Protein AF-A0A935Z9R0-F1 (afdb_monomer_lite)

Foldseek 3Di:
DDDPDDDPVPPPPPPPPVFVKAKDFPFDDLFWGKIWIDTDPVVSVVRVVVVRCVSAVVDKDWDDKDKDFDDKDWDWDDPDPPDIDIDIDTDIIIMITMGHPPPPPDPDPPVPDD

Radius of gyration: 24.12 Å; chains: 1; bounding box: 81×30×74 Å

Sequence (114 aa):
MIRLRLFFLVALAATPLFACSSARIVRETQTGGTVALRGSRDSAREKAEVLMREKCPSGYAVLEQGEVAYGQRATTTQWNRSTATTQVEDQHEWQIVFQCAGTSATTERIVVTY

Secondary structure (DSSP, 8-state):
-----SSSS------------EEEEEEEETTEEEEEEESSHHHHHHHHHHHHHHH-TT-EEEEEEEEEEEEEEEEEEE-SSS-EEEEEEEEEEEEEEEEETTT-----------

pLDDT: mean 75.48, std 15.3, range [43.03, 91.94]

Structure (mmCIF, N/CA/C/O backbone):
data_AF-A0A935Z9R0-F1
#
_entry.id   AF-A0A935Z9R0-F1
#
loop_
_atom_site.group_PDB
_atom_site.id
_atom_site.type_symbol
_atom_site.label_atom_id
_atom_site.label_alt_id
_atom_site.label_comp_id
_atom_site.label_asym_id
_atom_site.label_entity_id
_atom_site.label_seq_id
_atom_site.pdbx_PDB_ins_code
_atom_site.Cartn_x
_atom_site.Cartn_y
_atom_site.Cartn_z
_atom_site.occupancy
_atom_site.B_iso_or_equiv
_atom_site.auth_seq_id
_atom_site.auth_comp_id
_atom_site.auth_asym_id
_atom_site.auth_atom_id
_atom_site.pdbx_PDB_model_num
ATOM 1 N N . MET A 1 1 ? 45.368 -0.247 38.498 1.00 50.38 1 MET A N 1
ATOM 2 C CA . MET A 1 1 ? 43.979 -0.739 38.622 1.00 50.38 1 MET A CA 1
ATOM 3 C C . MET A 1 1 ? 43.017 0.435 38.495 1.00 50.38 1 MET A C 1
ATOM 5 O O . MET A 1 1 ? 43.201 1.407 39.207 1.00 50.38 1 MET A O 1
ATOM 9 N N . ILE A 1 2 ? 42.016 0.302 37.612 1.00 57.06 2 ILE A N 1
ATOM 10 C CA . ILE A 1 2 ? 40.775 1.105 37.533 1.00 57.06 2 ILE A CA 1
ATOM 11 C C . ILE A 1 2 ? 40.967 2.576 37.125 1.00 57.06 2 ILE A C 1
ATOM 13 O O . ILE A 1 2 ? 41.134 3.401 38.006 1.00 57.06 2 ILE A O 1
ATOM 17 N N . ARG A 1 3 ? 40.863 2.888 35.815 1.00 51.34 3 ARG A N 1
ATOM 18 C CA . ARG A 1 3 ? 40.207 4.093 35.218 1.00 51.34 3 ARG A CA 1
ATOM 19 C C . ARG A 1 3 ? 39.933 3.936 33.703 1.00 51.34 3 ARG A C 1
ATOM 21 O O . ARG A 1 3 ? 39.986 4.899 32.956 1.00 51.34 3 ARG A O 1
ATOM 28 N N . LEU A 1 4 ? 39.617 2.723 33.241 1.00 47.56 4 LEU A N 1
ATOM 29 C CA . LEU A 1 4 ? 39.078 2.484 31.890 1.00 47.56 4 LEU A CA 1
ATOM 30 C C . LEU A 1 4 ? 37.684 1.866 32.025 1.00 47.56 4 LEU A C 1
ATOM 32 O O . LEU A 1 4 ? 37.391 0.772 31.555 1.00 47.56 4 LEU A O 1
ATOM 36 N N . ARG A 1 5 ? 36.859 2.529 32.832 1.00 52.62 5 ARG A N 1
ATOM 37 C CA . ARG A 1 5 ? 35.453 2.206 32.998 1.00 52.62 5 ARG A CA 1
ATOM 38 C C . ARG A 1 5 ? 34.676 3.179 32.141 1.00 52.62 5 ARG A C 1
ATOM 40 O O . ARG A 1 5 ? 34.839 4.377 32.329 1.00 52.62 5 ARG A O 1
ATOM 47 N N . LEU A 1 6 ? 33.767 2.594 31.367 1.00 52.12 6 LEU A N 1
ATOM 48 C CA . LEU A 1 6 ? 32.485 3.176 30.998 1.00 52.12 6 LEU A CA 1
ATOM 49 C C . LEU A 1 6 ? 32.610 4.363 30.058 1.00 52.12 6 LEU A C 1
ATOM 51 O O . LEU A 1 6 ? 33.022 5.425 30.476 1.00 52.12 6 LEU A O 1
ATOM 55 N N . PHE A 1 7 ? 32.222 4.147 28.810 1.00 45.19 7 PHE A N 1
ATOM 56 C CA . PHE A 1 7 ? 31.549 5.075 27.899 1.00 45.19 7 PHE A CA 1
ATOM 57 C C . PHE A 1 7 ? 32.006 4.717 26.478 1.00 45.19 7 PHE A C 1
ATOM 59 O O . PHE A 1 7 ? 33.191 4.575 26.215 1.00 45.19 7 PHE A O 1
ATOM 66 N N . PHE A 1 8 ? 31.058 4.561 25.557 1.00 43.03 8 PHE A N 1
ATOM 67 C CA . PHE A 1 8 ? 31.306 4.544 24.108 1.00 43.03 8 PHE A CA 1
ATOM 68 C C . PHE A 1 8 ? 31.818 3.272 23.406 1.00 43.03 8 PHE A C 1
ATOM 70 O O . PHE A 1 8 ? 32.216 3.350 22.253 1.00 43.03 8 PHE A O 1
ATOM 77 N N . LEU A 1 9 ? 31.665 2.073 23.977 1.00 43.19 9 LEU A N 1
ATOM 78 C CA . LEU A 1 9 ? 31.449 0.862 23.144 1.00 43.19 9 LEU A CA 1
ATOM 79 C C . LEU A 1 9 ? 29.95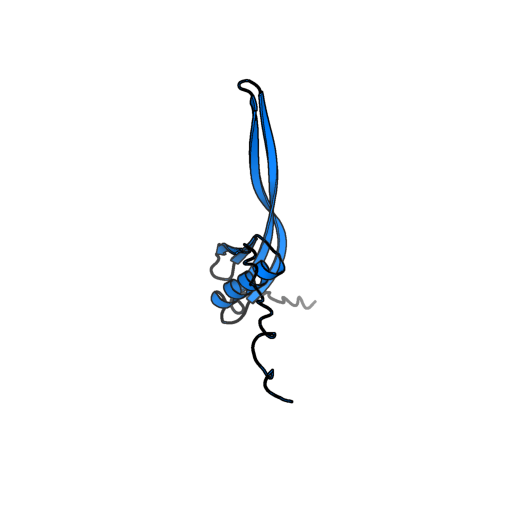4 0.514 22.994 1.00 43.19 9 LEU A C 1
ATOM 81 O O . LEU A 1 9 ? 29.595 -0.519 22.444 1.00 43.19 9 LEU A O 1
ATOM 85 N N . VAL A 1 10 ? 29.079 1.425 23.436 1.00 53.59 10 VAL A N 1
ATOM 86 C CA . VAL A 1 10 ? 27.626 1.439 23.186 1.00 53.59 10 VAL A CA 1
ATOM 87 C C . VAL A 1 10 ? 27.310 2.549 22.178 1.00 53.59 10 VAL A C 1
ATOM 89 O O . VAL A 1 10 ? 26.463 3.405 22.389 1.00 53.59 10 VAL A O 1
ATOM 92 N N . ALA A 1 11 ? 28.062 2.587 21.085 1.00 51.25 11 ALA A N 1
ATOM 93 C CA . ALA A 1 11 ? 27.688 3.335 19.893 1.00 51.25 11 ALA A CA 1
ATOM 94 C C . ALA A 1 11 ? 27.618 2.340 18.737 1.00 51.25 11 ALA A C 1
ATOM 96 O O . ALA A 1 11 ? 28.264 2.492 17.705 1.00 51.25 11 ALA A O 1
ATOM 97 N N . LEU A 1 12 ? 26.824 1.283 18.942 1.00 53.72 12 LEU A N 1
ATOM 98 C CA . LEU A 1 12 ? 26.204 0.558 17.846 1.00 53.72 12 LEU A CA 1
ATOM 99 C C . LEU A 1 12 ? 25.255 1.566 17.190 1.00 53.72 12 LEU A C 1
ATOM 101 O O . LEU A 1 12 ? 24.079 1.658 17.535 1.00 53.72 12 LEU A O 1
ATOM 105 N N . ALA A 1 13 ? 25.830 2.427 16.352 1.00 56.78 13 ALA A N 1
ATOM 106 C CA . ALA A 1 13 ? 25.130 3.391 15.537 1.00 56.78 13 ALA A CA 1
ATOM 107 C C . ALA A 1 13 ? 24.243 2.596 14.579 1.00 56.78 13 ALA A C 1
ATOM 109 O O . ALA A 1 13 ? 24.641 2.246 13.469 1.00 56.78 13 ALA A O 1
ATOM 110 N N . ALA A 1 14 ? 23.046 2.262 15.059 1.00 59.81 14 ALA A N 1
ATOM 111 C CA . ALA A 1 14 ? 21.923 1.859 14.246 1.00 59.81 14 ALA A CA 1
ATOM 112 C C . ALA A 1 14 ? 21.601 3.059 13.357 1.00 59.81 14 ALA A C 1
ATOM 114 O O . ALA A 1 14 ? 20.843 3.950 13.726 1.00 59.81 14 ALA A O 1
ATOM 115 N N . THR A 1 15 ? 22.278 3.133 12.217 1.00 59.06 15 THR A N 1
ATOM 116 C CA . THR A 1 15 ? 21.898 4.014 11.125 1.00 59.06 15 THR A CA 1
ATOM 117 C C . THR A 1 15 ? 20.543 3.502 10.652 1.00 59.06 15 THR A C 1
ATOM 119 O O . THR A 1 15 ? 20.470 2.370 10.166 1.00 59.06 15 THR A O 1
ATOM 122 N N . PRO A 1 16 ? 19.440 4.255 10.831 1.00 55.38 16 PRO A N 1
ATOM 123 C CA . PRO A 1 16 ? 18.206 3.876 10.182 1.00 55.38 16 PRO A CA 1
ATOM 124 C C . PRO A 1 16 ? 18.487 4.008 8.690 1.00 55.38 16 PRO A C 1
ATOM 126 O O . PRO A 1 16 ? 18.624 5.109 8.155 1.00 55.38 16 PRO A O 1
ATOM 129 N N . LEU A 1 17 ? 18.653 2.869 8.023 1.00 54.28 17 LEU A N 1
ATOM 130 C CA . LEU A 1 17 ? 18.546 2.804 6.581 1.00 54.28 17 LEU A CA 1
ATOM 131 C C . LEU A 1 17 ? 17.150 3.341 6.281 1.00 54.28 17 LEU A C 1
ATOM 133 O O . LEU A 1 17 ? 16.155 2.657 6.518 1.00 54.28 17 LEU A O 1
ATOM 137 N N . PHE A 1 18 ? 17.073 4.592 5.827 1.00 52.34 18 PHE A N 1
ATOM 138 C CA . PHE A 1 18 ? 15.874 5.156 5.231 1.00 52.34 18 PHE A CA 1
ATOM 139 C C . PHE A 1 18 ? 15.604 4.361 3.952 1.00 52.34 18 PHE A C 1
ATOM 141 O O . PHE A 1 18 ? 15.919 4.790 2.844 1.00 52.34 18 PHE A O 1
ATOM 148 N N . ALA A 1 19 ? 15.062 3.153 4.108 1.00 53.03 19 ALA A N 1
ATOM 149 C CA . ALA A 1 19 ? 14.466 2.409 3.025 1.00 53.03 19 ALA A CA 1
ATOM 150 C C . ALA A 1 19 ? 13.400 3.336 2.445 1.00 53.03 19 ALA A C 1
ATOM 152 O O . ALA A 1 19 ? 12.484 3.752 3.160 1.00 53.03 19 ALA A O 1
ATOM 153 N N . CYS A 1 20 ? 13.576 3.714 1.177 1.00 64.06 20 CYS A N 1
ATOM 154 C CA . CYS A 1 20 ? 12.734 4.650 0.435 1.00 64.06 20 CYS A CA 1
ATOM 155 C C . CYS A 1 20 ? 11.359 4.016 0.139 1.00 64.06 20 CYS A C 1
ATOM 157 O O . CYS A 1 20 ? 10.948 3.829 -1.002 1.00 64.06 20 CYS A O 1
ATOM 159 N N . SER A 1 21 ? 10.680 3.594 1.199 1.00 67.19 21 SER A N 1
ATOM 160 C CA . SER A 1 21 ? 9.349 3.024 1.200 1.00 67.19 21 SER A CA 1
ATOM 161 C C . SER A 1 21 ? 8.341 4.147 1.375 1.00 67.19 21 SER A C 1
ATOM 163 O O . SER A 1 21 ? 8.517 5.052 2.197 1.00 67.19 21 SER A O 1
ATOM 165 N N . SER A 1 22 ? 7.278 4.122 0.590 1.00 76.38 22 SER A N 1
ATOM 166 C CA . SER A 1 22 ? 6.180 5.072 0.679 1.00 76.38 22 SER A CA 1
ATOM 167 C C . SER A 1 22 ? 4.858 4.345 0.488 1.00 76.38 22 SER A C 1
ATOM 169 O O . SER A 1 22 ? 4.763 3.376 -0.259 1.00 76.38 22 SER A O 1
ATOM 171 N N . ALA A 1 23 ? 3.836 4.810 1.192 1.00 83.31 23 ALA A N 1
ATOM 172 C CA . ALA A 1 23 ? 2.456 4.432 0.945 1.00 83.31 23 ALA A CA 1
ATOM 173 C C . ALA A 1 23 ? 1.722 5.682 0.468 1.00 83.31 23 ALA A C 1
ATOM 175 O O . ALA A 1 23 ? 1.991 6.779 0.961 1.00 83.31 23 ALA A O 1
ATOM 176 N N . ARG A 1 24 ? 0.835 5.531 -0.513 1.00 83.31 24 ARG A N 1
ATOM 177 C CA . ARG A 1 24 ? 0.022 6.633 -1.034 1.00 83.31 24 ARG A CA 1
ATOM 178 C C . ARG A 1 24 ? -1.397 6.164 -1.298 1.00 83.31 24 ARG A C 1
ATOM 180 O O . ARG A 1 24 ? -1.596 5.049 -1.773 1.00 83.31 24 ARG A O 1
ATOM 187 N N . ILE A 1 25 ? -2.376 7.019 -1.036 1.00 81.75 25 ILE A N 1
ATOM 188 C CA . ILE A 1 25 ? -3.763 6.749 -1.412 1.00 81.75 25 ILE A CA 1
ATOM 189 C C . ILE A 1 25 ? -3.871 6.941 -2.929 1.00 81.75 25 ILE A C 1
ATOM 191 O O . ILE A 1 25 ? -3.633 8.033 -3.436 1.00 81.75 25 ILE A O 1
ATOM 195 N N . VAL A 1 26 ? -4.175 5.866 -3.656 1.00 85.31 26 VAL A N 1
ATOM 196 C CA . VAL A 1 26 ? -4.406 5.905 -5.114 1.00 85.31 26 VAL A CA 1
ATOM 197 C C . VAL A 1 26 ? -5.872 6.127 -5.446 1.00 85.31 26 VAL A C 1
ATOM 199 O O . VAL A 1 26 ? -6.193 6.653 -6.508 1.00 85.31 26 VAL A O 1
ATOM 202 N N . ARG A 1 27 ? -6.767 5.770 -4.519 1.00 83.69 27 ARG A N 1
ATOM 203 C CA . ARG A 1 27 ? -8.192 6.051 -4.637 1.00 83.69 27 ARG A CA 1
ATOM 204 C C . ARG A 1 27 ? -8.777 6.402 -3.285 1.00 83.69 27 ARG A C 1
ATOM 206 O O . ARG A 1 27 ? -8.716 5.621 -2.342 1.00 83.69 27 ARG A O 1
ATOM 213 N N . GLU A 1 28 ? -9.378 7.573 -3.206 1.00 82.94 28 GLU A N 1
ATOM 214 C CA . GLU A 1 28 ? -10.075 8.059 -2.025 1.00 82.94 28 GLU A CA 1
ATOM 215 C C . GLU A 1 28 ? -11.581 7.933 -2.259 1.00 82.94 28 GLU A C 1
ATOM 217 O O . GLU A 1 28 ? -12.102 8.397 -3.269 1.00 82.94 28 GLU A O 1
ATOM 222 N N . THR A 1 29 ? -12.287 7.279 -1.337 1.00 83.12 29 THR A N 1
ATOM 223 C CA . THR A 1 29 ? -13.755 7.262 -1.315 1.00 83.12 29 THR A CA 1
ATOM 224 C C . THR A 1 29 ? -14.250 7.781 0.032 1.00 83.12 29 THR A C 1
ATOM 226 O O . THR A 1 29 ? -13.479 7.870 0.990 1.00 83.12 29 THR A O 1
ATOM 229 N N . GLN A 1 30 ? -15.531 8.137 0.119 1.00 77.44 30 GLN A N 1
ATOM 230 C CA . GLN A 1 30 ? -16.108 8.676 1.353 1.00 77.44 30 GLN A CA 1
ATOM 231 C C . GLN A 1 30 ? -16.188 7.637 2.481 1.00 77.44 30 GLN A C 1
ATOM 233 O O . GLN A 1 30 ? -16.174 7.992 3.654 1.00 77.44 30 GLN A O 1
ATOM 238 N N . THR A 1 31 ? -16.224 6.354 2.128 1.00 83.00 31 THR A N 1
ATOM 239 C CA . THR A 1 31 ? -16.358 5.234 3.066 1.00 83.00 31 THR A CA 1
ATOM 240 C C . THR A 1 31 ? -15.092 4.378 3.144 1.00 83.00 31 THR A C 1
ATOM 242 O O . THR A 1 31 ? -15.139 3.284 3.692 1.00 83.00 31 THR A O 1
ATOM 245 N N . GLY A 1 32 ? -13.965 4.809 2.567 1.00 86.12 32 GLY A N 1
ATOM 246 C CA . GLY A 1 32 ? -12.743 4.000 2.503 1.00 86.12 32 GLY A CA 1
ATOM 247 C C . GLY A 1 32 ? 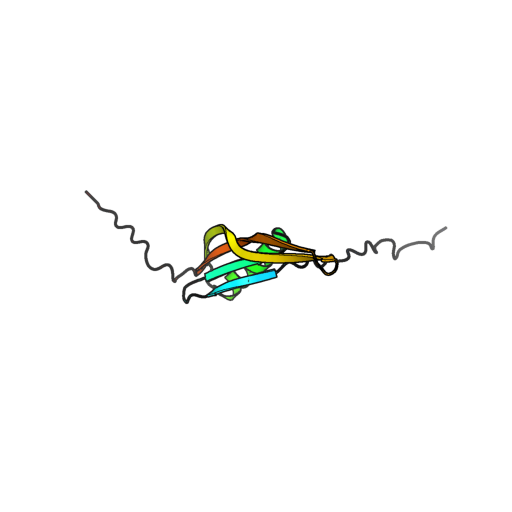-11.756 4.452 1.429 1.00 86.12 32 GLY A C 1
ATOM 248 O O . GLY A 1 32 ? -11.651 5.638 1.099 1.00 86.12 32 GLY A O 1
ATOM 249 N N . GLY A 1 33 ? -11.044 3.509 0.823 1.00 89.00 33 GLY A N 1
ATOM 250 C CA . GLY A 1 33 ? -10.142 3.808 -0.282 1.00 89.00 33 GLY A CA 1
ATOM 251 C C . GLY A 1 33 ? -9.220 2.662 -0.667 1.00 89.00 33 GLY A C 1
ATOM 252 O O . GLY A 1 33 ? -9.346 1.537 -0.195 1.00 89.00 33 GLY A O 1
ATOM 253 N N . THR A 1 34 ? -8.267 2.984 -1.532 1.00 90.38 34 THR A N 1
ATOM 254 C CA . THR A 1 34 ? -7.202 2.087 -1.965 1.00 90.38 34 THR A CA 1
ATOM 255 C C . THR A 1 34 ? -5.864 2.761 -1.707 1.00 90.38 34 THR A C 1
ATOM 257 O O . THR A 1 34 ? -5.627 3.884 -2.164 1.00 90.38 34 THR A O 1
ATOM 260 N N . VAL A 1 35 ? -4.984 2.082 -0.977 1.00 89.94 35 VAL A N 1
ATOM 261 C CA . VAL A 1 35 ? -3.617 2.527 -0.690 1.00 89.94 35 VAL A CA 1
ATOM 262 C C . VAL A 1 35 ? -2.652 1.666 -1.488 1.00 89.94 35 VAL A C 1
ATOM 264 O O . VAL A 1 35 ? -2.685 0.446 -1.379 1.00 89.94 35 VAL A O 1
ATOM 267 N N . ALA A 1 36 ? -1.785 2.298 -2.273 1.00 90.12 36 ALA A N 1
ATOM 268 C CA . ALA A 1 36 ? -0.682 1.634 -2.947 1.00 90.12 36 ALA A CA 1
ATOM 269 C C . ALA A 1 36 ? 0.601 1.750 -2.124 1.00 90.12 36 ALA A C 1
ATOM 271 O O . ALA A 1 36 ? 0.925 2.812 -1.582 1.00 90.12 36 ALA A O 1
ATOM 272 N N . LEU A 1 37 ? 1.342 0.653 -2.071 1.00 89.62 37 LEU A N 1
ATOM 273 C CA . LEU A 1 37 ? 2.597 0.500 -1.359 1.00 89.62 37 LEU A CA 1
ATOM 274 C C . LEU A 1 37 ? 3.736 0.496 -2.379 1.00 89.62 37 LEU A C 1
ATOM 276 O O . LEU A 1 37 ? 3.683 -0.196 -3.395 1.00 89.62 37 LEU A O 1
ATOM 280 N N . ARG A 1 38 ? 4.789 1.262 -2.098 1.00 82.38 38 ARG A N 1
ATOM 281 C CA . ARG A 1 38 ? 5.983 1.366 -2.936 1.00 82.38 38 ARG A CA 1
ATOM 282 C C . ARG A 1 38 ? 7.235 1.218 -2.075 1.00 82.38 38 ARG A C 1
ATOM 284 O O . ARG A 1 38 ? 7.315 1.796 -0.995 1.00 82.38 38 ARG A O 1
ATOM 291 N N . GLY A 1 39 ? 8.228 0.476 -2.559 1.00 77.75 39 GLY A N 1
ATOM 292 C CA . GLY A 1 39 ? 9.468 0.194 -1.824 1.00 77.75 39 GLY A CA 1
ATOM 293 C C . GLY A 1 39 ? 9.377 -1.067 -0.957 1.00 77.75 39 GLY A C 1
ATOM 294 O O . GLY A 1 39 ? 8.671 -2.006 -1.313 1.00 77.75 39 GLY A O 1
ATOM 295 N N . SER A 1 40 ? 10.119 -1.120 0.157 1.00 77.06 40 SER A N 1
ATOM 296 C CA . SER A 1 40 ? 10.146 -2.303 1.033 1.00 77.06 40 SER A CA 1
ATOM 297 C C . SER A 1 40 ? 8.764 -2.599 1.621 1.00 77.06 40 SER A C 1
ATOM 299 O O . SER A 1 40 ? 8.119 -1.719 2.194 1.00 77.06 40 SER A O 1
ATOM 301 N N . ARG A 1 41 ? 8.328 -3.859 1.499 1.00 74.50 41 ARG A N 1
ATOM 302 C CA . ARG A 1 41 ? 6.984 -4.315 1.881 1.00 74.50 41 ARG A CA 1
ATOM 303 C C . ARG A 1 41 ? 6.633 -3.974 3.327 1.00 74.50 41 ARG A C 1
ATOM 305 O O . ARG A 1 41 ? 5.562 -3.428 3.570 1.00 74.50 41 ARG A O 1
ATOM 312 N N . ASP A 1 42 ? 7.535 -4.247 4.267 1.00 78.94 42 ASP A N 1
ATOM 313 C CA . ASP A 1 42 ? 7.271 -4.042 5.696 1.00 78.94 42 ASP A CA 1
ATOM 314 C C . ASP A 1 42 ? 7.085 -2.564 6.044 1.00 78.94 42 ASP A C 1
ATOM 316 O O . ASP A 1 42 ? 6.093 -2.183 6.661 1.00 78.94 42 ASP A O 1
ATOM 320 N N . SER A 1 43 ? 7.996 -1.712 5.574 1.00 77.44 43 SER A N 1
ATOM 321 C CA . SER A 1 43 ? 7.960 -0.276 5.852 1.00 77.44 43 SER A CA 1
ATOM 322 C C . SER A 1 43 ? 6.821 0.437 5.110 1.00 77.44 43 SER A C 1
ATOM 324 O O . SER A 1 43 ? 6.219 1.372 5.636 1.00 77.44 43 SER A O 1
ATOM 326 N N . ALA A 1 44 ? 6.485 -0.003 3.892 1.00 84.56 44 ALA A N 1
ATOM 327 C CA . ALA A 1 44 ? 5.339 0.527 3.159 1.00 84.56 44 ALA A CA 1
ATOM 328 C C . ALA A 1 44 ? 4.008 0.099 3.800 1.00 84.56 44 ALA A C 1
ATOM 330 O O . ALA A 1 44 ? 3.064 0.888 3.820 1.00 84.56 44 ALA A O 1
ATOM 331 N N . ARG A 1 45 ? 3.938 -1.111 4.372 1.00 84.44 45 ARG A N 1
ATOM 332 C CA . ARG A 1 45 ? 2.753 -1.596 5.090 1.00 84.44 45 ARG A CA 1
ATOM 333 C C . ARG A 1 45 ? 2.483 -0.783 6.349 1.00 84.44 45 ARG A C 1
ATOM 335 O O . ARG A 1 45 ? 1.354 -0.348 6.537 1.00 84.44 45 ARG A O 1
ATOM 342 N N . GLU A 1 46 ? 3.505 -0.510 7.156 1.00 86.31 46 GLU A N 1
ATOM 343 C CA . GLU A 1 46 ? 3.357 0.331 8.350 1.00 86.31 46 GLU A CA 1
ATOM 344 C C . GLU A 1 46 ? 2.792 1.718 7.996 1.00 86.31 46 GLU A C 1
ATOM 346 O O . GLU A 1 46 ? 1.825 2.180 8.601 1.00 86.31 46 GLU A O 1
ATOM 351 N N . LYS A 1 47 ? 3.315 2.352 6.939 1.00 86.12 47 LYS A N 1
ATOM 352 C CA . LYS A 1 47 ? 2.797 3.642 6.453 1.00 86.12 47 LYS A CA 1
ATOM 353 C C . LYS A 1 47 ? 1.361 3.547 5.937 1.00 86.12 47 LYS A C 1
ATOM 355 O O . LYS A 1 47 ? 0.575 4.465 6.161 1.00 86.12 47 LYS A O 1
ATOM 360 N N . ALA A 1 48 ? 1.006 2.456 5.259 1.00 87.94 48 ALA A N 1
ATOM 361 C CA . ALA A 1 48 ? -0.362 2.228 4.808 1.00 87.94 48 ALA A CA 1
ATOM 362 C C . ALA A 1 48 ? -1.330 2.104 5.995 1.00 87.94 48 ALA A C 1
ATOM 364 O O . ALA A 1 48 ? -2.410 2.688 5.962 1.00 87.94 48 ALA A O 1
ATOM 365 N N . GLU A 1 49 ? -0.936 1.409 7.063 1.00 88.06 49 GLU A N 1
ATOM 366 C CA . GLU A 1 49 ? -1.743 1.279 8.281 1.00 88.06 49 GLU A CA 1
ATOM 367 C C . GLU A 1 49 ? -1.981 2.620 8.977 1.00 88.06 49 GLU A C 1
ATOM 369 O O . GLU A 1 49 ? -3.094 2.866 9.449 1.00 88.06 49 GLU A O 1
ATOM 374 N N . VAL A 1 50 ? -0.967 3.492 9.013 1.00 88.81 50 VAL A N 1
ATOM 375 C CA . VAL A 1 50 ? -1.106 4.861 9.532 1.00 88.81 50 VAL A CA 1
ATOM 376 C C . VAL A 1 50 ? -2.131 5.639 8.707 1.00 88.81 50 VAL A C 1
ATOM 378 O O . VAL A 1 50 ? -3.095 6.140 9.278 1.00 88.81 50 VAL A O 1
ATOM 381 N N . LEU A 1 51 ? -2.003 5.649 7.375 1.00 88.12 51 LEU A N 1
ATOM 382 C CA . LEU A 1 51 ? -2.940 6.349 6.483 1.00 88.12 51 LEU A CA 1
ATOM 383 C C . LEU A 1 51 ? -4.383 5.838 6.620 1.00 88.12 51 LEU A C 1
ATOM 385 O O . LEU A 1 51 ? -5.327 6.626 6.667 1.00 88.12 51 LEU A O 1
ATOM 389 N N . MET A 1 52 ? -4.570 4.517 6.704 1.00 88.44 52 MET A N 1
ATOM 390 C CA . MET A 1 52 ? -5.899 3.921 6.883 1.00 88.44 52 MET A CA 1
ATOM 391 C C . MET A 1 52 ? -6.516 4.303 8.234 1.00 88.44 52 MET A C 1
ATOM 393 O O . MET A 1 52 ? -7.715 4.568 8.307 1.00 88.44 52 MET A O 1
ATOM 397 N N . ARG A 1 53 ? -5.708 4.367 9.300 1.00 88.75 53 ARG A N 1
ATOM 398 C CA . ARG A 1 53 ? -6.165 4.740 10.647 1.00 88.75 53 ARG A CA 1
ATOM 399 C C . ARG A 1 53 ? -6.471 6.229 10.774 1.00 88.75 53 ARG A C 1
ATOM 401 O O . ARG A 1 53 ? -7.463 6.577 11.403 1.00 88.75 53 ARG A O 1
ATOM 408 N N . GLU A 1 54 ? -5.650 7.087 10.176 1.00 87.94 54 GLU A N 1
ATOM 409 C CA . GLU A 1 54 ? -5.900 8.532 10.115 1.00 87.94 54 GLU A CA 1
ATOM 410 C C . GLU A 1 54 ? -7.216 8.828 9.400 1.00 87.94 54 GLU A C 1
ATOM 412 O O . GLU A 1 54 ? -8.007 9.651 9.858 1.00 87.94 54 GLU A O 1
ATOM 417 N N . LYS A 1 55 ? -7.484 8.107 8.307 1.00 85.56 55 LYS A N 1
ATOM 418 C CA . LYS A 1 55 ? -8.720 8.266 7.550 1.00 85.56 55 LYS A CA 1
ATOM 419 C C . LYS A 1 55 ? -9.942 7.673 8.251 1.00 85.56 55 LYS A C 1
ATOM 421 O O . LYS A 1 55 ? -11.016 8.269 8.220 1.00 85.56 55 LYS A O 1
ATOM 426 N N . CYS A 1 56 ? -9.794 6.502 8.859 1.00 88.19 56 CYS A N 1
ATOM 427 C CA . CYS A 1 56 ? -10.873 5.795 9.535 1.00 88.19 56 CYS A CA 1
ATOM 428 C C . CYS A 1 56 ? -10.571 5.673 11.044 1.00 88.19 56 CYS A C 1
ATOM 430 O O . CYS A 1 56 ? -10.170 4.597 11.505 1.00 88.19 56 CYS A O 1
ATOM 432 N N . PRO A 1 57 ? -10.782 6.737 11.844 1.00 85.00 57 PRO A N 1
ATOM 433 C CA . PRO A 1 57 ? -10.459 6.733 13.275 1.00 85.00 57 PRO A CA 1
ATOM 434 C C . PRO A 1 57 ? -11.310 5.739 14.079 1.00 85.00 57 PRO A C 1
ATOM 436 O O . PRO A 1 57 ? -10.871 5.231 15.107 1.00 85.00 57 PRO A O 1
ATOM 439 N N . SER A 1 58 ? -12.511 5.416 13.594 1.00 87.06 58 SER A N 1
ATOM 440 C CA . SER A 1 58 ? -13.405 4.407 14.178 1.00 87.06 58 SER A CA 1
ATOM 441 C C . SER A 1 58 ? -13.004 2.961 13.849 1.00 87.06 58 SER A C 1
ATOM 443 O O . SER A 1 58 ? -13.676 2.029 14.286 1.00 87.06 58 SER A O 1
ATOM 445 N N . GLY A 1 59 ? -11.926 2.763 13.084 1.00 85.62 59 GLY A N 1
ATOM 446 C CA . GLY A 1 59 ? -11.465 1.467 12.590 1.00 85.62 59 GLY A CA 1
ATOM 447 C C . GLY A 1 59 ? -11.737 1.274 11.099 1.00 85.62 59 GLY A C 1
ATOM 448 O O . GLY A 1 59 ? -12.501 2.016 10.485 1.00 85.62 59 GLY A O 1
ATOM 449 N N . TYR A 1 60 ? -11.104 0.267 10.501 1.00 88.75 60 TYR A N 1
ATOM 450 C CA . TYR A 1 60 ? -11.259 -0.086 9.089 1.00 88.75 60 TYR A CA 1
ATOM 451 C C . TYR A 1 60 ? -11.218 -1.606 8.895 1.0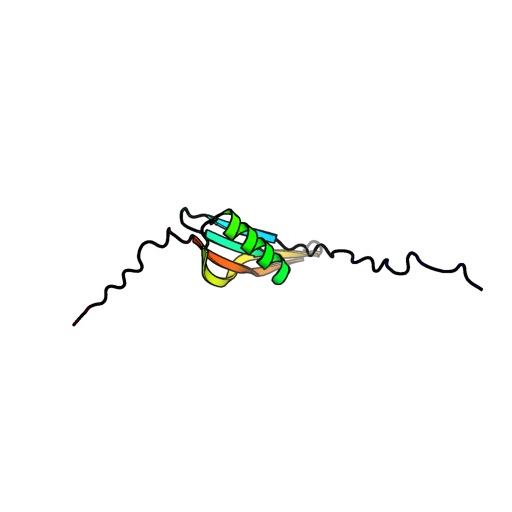0 88.75 60 TYR A C 1
ATOM 453 O O . TYR A 1 60 ? -10.645 -2.330 9.708 1.00 88.75 60 TYR A O 1
ATOM 461 N N . ALA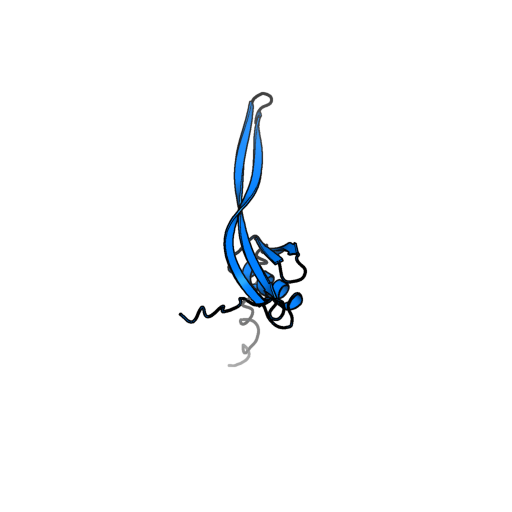 A 1 61 ? -11.809 -2.077 7.801 1.00 90.31 61 ALA A N 1
ATOM 462 C CA . ALA A 1 61 ? -11.715 -3.446 7.320 1.00 90.31 61 ALA A CA 1
ATOM 463 C C . ALA A 1 61 ? -10.961 -3.460 5.990 1.00 90.31 61 ALA A C 1
ATOM 465 O O . ALA A 1 61 ? -11.257 -2.673 5.089 1.00 90.31 61 ALA A O 1
ATOM 466 N N . VAL A 1 62 ? -9.983 -4.353 5.869 1.00 89.94 62 VAL A N 1
ATO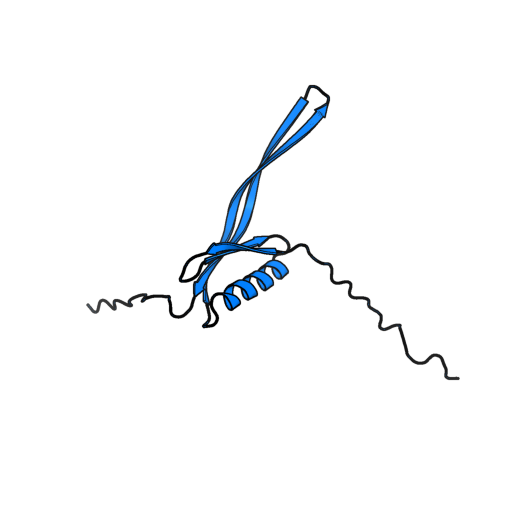M 467 C CA . VAL A 1 62 ? -9.291 -4.588 4.602 1.00 89.94 62 VAL A CA 1
ATOM 468 C C . VAL A 1 62 ? -10.123 -5.564 3.781 1.00 89.94 62 VAL A C 1
ATOM 470 O O . VAL A 1 62 ? -10.394 -6.672 4.236 1.00 89.94 62 VAL A O 1
ATOM 473 N N . LEU A 1 63 ? -10.538 -5.132 2.593 1.00 89.44 63 LEU A N 1
ATOM 474 C CA . LEU A 1 63 ? -11.346 -5.923 1.670 1.00 89.44 63 LEU A CA 1
ATOM 475 C C . LEU A 1 63 ? -10.456 -6.789 0.779 1.00 89.44 63 LEU A C 1
ATOM 477 O O . LEU A 1 63 ? -10.682 -7.988 0.658 1.00 89.44 63 LEU A O 1
ATOM 481 N N . GLU A 1 64 ? -9.419 -6.189 0.192 1.00 88.25 64 GLU A N 1
ATOM 482 C CA . GLU A 1 64 ? -8.532 -6.858 -0.762 1.00 88.25 64 GLU A CA 1
ATOM 483 C C . GLU A 1 64 ? -7.088 -6.377 -0.602 1.00 88.25 64 GLU A C 1
ATOM 485 O O . GLU A 1 64 ? -6.838 -5.213 -0.278 1.00 88.25 64 GLU A O 1
ATOM 490 N N . GLN A 1 65 ? -6.129 -7.278 -0.832 1.00 89.94 65 GLN A N 1
ATOM 491 C CA . GLN A 1 65 ? -4.696 -6.975 -0.873 1.00 89.94 65 GLN A CA 1
ATOM 492 C C . GLN A 1 65 ? -4.026 -7.789 -1.977 1.00 89.94 65 GLN A C 1
ATOM 494 O O . GLN A 1 65 ? -4.229 -9.001 -2.040 1.00 89.94 65 GLN A O 1
ATOM 499 N N . GLY A 1 66 ? -3.190 -7.160 -2.798 1.00 88.62 66 GLY A N 1
ATOM 500 C CA . GLY A 1 66 ? -2.457 -7.879 -3.839 1.00 88.62 66 GLY A CA 1
ATOM 501 C C . GLY A 1 66 ? -1.598 -6.985 -4.720 1.00 88.62 66 GLY A C 1
ATOM 502 O O . GLY A 1 66 ? -1.679 -5.760 -4.644 1.00 88.62 66 GLY A O 1
ATOM 503 N N . GLU A 1 67 ? -0.773 -7.610 -5.561 1.00 87.81 67 GLU A N 1
ATOM 504 C CA . GLU A 1 67 ? -0.068 -6.915 -6.639 1.00 87.81 67 GLU A CA 1
ATOM 505 C C . GLU A 1 67 ? -1.018 -6.641 -7.798 1.00 87.81 67 GLU A C 1
ATOM 507 O O . GLU A 1 67 ? -1.716 -7.533 -8.278 1.00 87.81 67 GLU A O 1
ATOM 512 N N . VAL A 1 68 ? -1.021 -5.396 -8.256 1.00 88.25 68 VAL A N 1
ATOM 513 C CA . VAL A 1 68 ? -1.845 -4.934 -9.368 1.00 88.25 68 VAL A CA 1
ATOM 514 C C . VAL A 1 68 ? -0.952 -4.200 -10.357 1.00 88.25 68 VAL A C 1
ATOM 516 O O . VAL A 1 68 ? -0.089 -3.408 -9.967 1.00 88.25 68 VAL A O 1
ATOM 519 N N . ALA A 1 69 ? -1.151 -4.463 -11.648 1.00 84.88 69 ALA A N 1
ATOM 520 C CA . ALA A 1 69 ? -0.492 -3.703 -12.701 1.00 84.88 69 ALA A CA 1
ATOM 521 C C . ALA A 1 69 ? -1.015 -2.257 -12.678 1.00 84.88 69 ALA A C 1
ATOM 523 O O . ALA A 1 69 ? -2.223 -2.031 -12.753 1.00 84.88 69 ALA A O 1
ATOM 524 N N . TYR A 1 70 ? -0.118 -1.275 -12.553 1.00 82.50 70 TYR A N 1
ATOM 525 C CA . TYR A 1 70 ? -0.484 0.145 -12.411 1.00 82.50 70 TYR A CA 1
ATOM 526 C C . TYR A 1 70 ? 0.087 1.045 -13.514 1.00 82.50 70 TYR A C 1
ATOM 528 O O . TYR A 1 70 ? -0.060 2.267 -13.463 1.00 82.50 70 TYR A O 1
ATOM 536 N N . GLY A 1 71 ? 0.733 0.463 -14.524 1.00 82.00 71 GLY A N 1
ATOM 537 C CA . GLY A 1 71 ? 1.203 1.186 -15.699 1.00 82.00 71 GLY A CA 1
ATOM 538 C C . GLY A 1 71 ? 2.307 0.450 -16.442 1.00 82.00 71 GLY A C 1
ATOM 539 O O . GLY A 1 71 ? 2.652 -0.680 -16.110 1.00 82.00 71 GLY A O 1
ATOM 540 N N . GLN A 1 72 ? 2.884 1.122 -17.435 1.00 84.25 72 GLN A N 1
ATOM 541 C CA . GLN A 1 72 ? 3.993 0.605 -18.232 1.00 84.25 72 GLN A CA 1
ATOM 542 C C . GLN A 1 72 ? 5.153 1.593 -18.193 1.00 84.25 72 GLN A C 1
ATOM 544 O O . GLN A 1 72 ? 4.955 2.807 -18.287 1.00 84.25 72 GLN A O 1
ATOM 549 N N . ARG A 1 73 ? 6.376 1.084 -18.057 1.00 82.69 73 ARG A N 1
ATOM 550 C CA . ARG A 1 73 ? 7.596 1.884 -18.140 1.00 82.69 73 ARG A CA 1
ATOM 551 C C . ARG A 1 73 ? 8.299 1.578 -19.452 1.00 82.69 73 ARG A C 1
ATOM 553 O O . ARG A 1 73 ? 8.778 0.468 -19.651 1.00 82.69 73 ARG A O 1
ATOM 560 N N . ALA A 1 74 ? 8.390 2.580 -20.321 1.00 84.06 74 ALA A N 1
ATOM 561 C CA . ALA A 1 74 ? 9.235 2.519 -21.503 1.00 84.06 74 ALA A CA 1
ATOM 562 C C . ALA A 1 74 ? 10.638 3.035 -21.151 1.00 84.06 74 ALA A C 1
ATOM 564 O O . ALA A 1 74 ? 10.802 4.197 -20.776 1.00 84.06 74 ALA A O 1
ATOM 565 N N . THR A 1 75 ? 11.647 2.179 -21.268 1.00 84.00 75 THR A N 1
ATOM 566 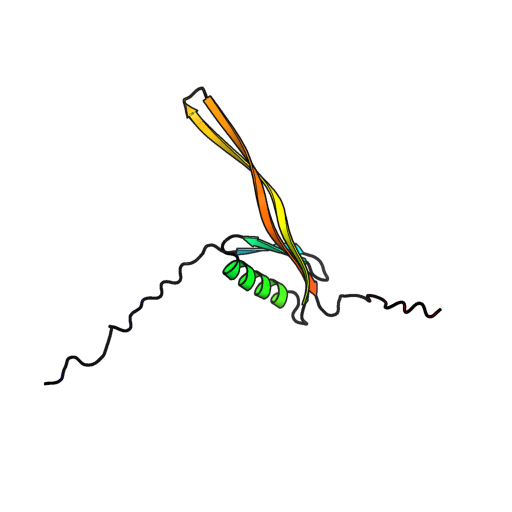C CA . THR A 1 75 ? 13.056 2.555 -21.138 1.00 84.00 75 THR A CA 1
ATOM 567 C C . THR A 1 75 ? 13.693 2.510 -22.517 1.00 84.00 75 THR A C 1
ATOM 569 O O . THR A 1 75 ? 13.805 1.445 -23.123 1.00 84.00 75 THR A O 1
ATOM 572 N N . THR A 1 76 ? 14.095 3.674 -23.025 1.00 83.88 76 THR A N 1
ATOM 573 C CA . THR A 1 76 ? 14.831 3.777 -24.286 1.00 83.88 76 THR A CA 1
ATOM 574 C C . THR A 1 76 ? 16.318 3.868 -23.986 1.00 83.88 76 THR A C 1
ATOM 576 O O . THR A 1 76 ? 16.786 4.868 -23.444 1.00 83.88 76 THR A O 1
ATOM 579 N N . THR A 1 77 ? 17.062 2.832 -24.360 1.00 83.38 77 THR A N 1
ATOM 580 C CA . THR A 1 77 ? 18.521 2.815 -24.258 1.00 83.38 77 THR A CA 1
ATOM 581 C C . THR A 1 77 ? 19.107 3.097 -25.632 1.00 83.38 77 THR A C 1
ATOM 583 O O . THR A 1 77 ? 18.899 2.336 -26.581 1.00 83.38 77 THR A O 1
ATOM 586 N N . GLN A 1 78 ? 19.834 4.206 -25.746 1.00 83.38 78 GLN A N 1
ATOM 587 C CA . GLN A 1 78 ? 20.532 4.592 -26.965 1.00 83.38 78 GLN A CA 1
ATOM 588 C C . GLN A 1 78 ? 22.015 4.239 -26.834 1.00 83.38 78 GLN A C 1
ATOM 590 O O . GLN A 1 78 ? 22.723 4.819 -26.014 1.00 83.38 78 GLN A O 1
ATOM 595 N N . TRP A 1 79 ? 22.484 3.289 -27.645 1.00 76.50 79 TRP A N 1
ATOM 596 C CA . TRP A 1 79 ? 23.872 2.810 -27.596 1.00 76.50 79 TRP A CA 1
ATOM 597 C C . TRP A 1 79 ? 24.798 3.559 -28.571 1.00 76.50 79 TRP A C 1
ATOM 599 O O . TRP A 1 79 ? 26.000 3.639 -28.338 1.00 76.50 79 TRP A O 1
ATOM 609 N N . ASN A 1 80 ? 24.260 4.138 -29.652 1.00 83.94 80 ASN A N 1
ATOM 610 C CA . ASN A 1 80 ? 24.990 4.977 -30.613 1.00 83.94 80 ASN A CA 1
ATOM 611 C C . ASN A 1 80 ? 24.035 5.991 -31.296 1.00 83.94 80 ASN A C 1
ATOM 613 O O . ASN A 1 80 ? 22.856 6.081 -30.958 1.00 83.94 80 ASN A O 1
ATOM 617 N N . ARG A 1 81 ? 24.514 6.779 -32.270 1.00 74.38 81 ARG A N 1
ATOM 618 C CA . ARG A 1 81 ? 23.696 7.798 -32.970 1.00 74.38 81 ARG A CA 1
ATOM 619 C C . ARG A 1 81 ? 22.559 7.208 -33.835 1.00 74.38 81 ARG A C 1
ATOM 621 O O . ARG A 1 81 ? 21.677 7.962 -34.226 1.00 74.38 81 ARG A O 1
ATOM 628 N N . SER A 1 82 ? 22.553 5.898 -34.097 1.00 72.06 82 SER A N 1
ATOM 629 C CA . SER A 1 82 ? 21.672 5.263 -35.095 1.00 72.06 82 SER A CA 1
ATOM 630 C C . SER A 1 82 ? 20.829 4.095 -34.564 1.00 72.06 82 SER A C 1
ATOM 632 O O . SER A 1 82 ? 19.968 3.593 -35.278 1.00 72.06 82 SER A O 1
ATOM 634 N N . THR A 1 83 ? 21.060 3.642 -33.332 1.00 71.81 83 THR A N 1
ATOM 635 C CA . THR A 1 83 ? 20.404 2.479 -32.730 1.00 71.81 83 THR A CA 1
ATOM 636 C C . THR A 1 83 ? 19.894 2.850 -31.343 1.00 71.81 83 THR A C 1
ATOM 638 O O . THR A 1 83 ? 20.669 3.109 -30.416 1.00 71.81 83 THR A O 1
ATOM 641 N N . ALA A 1 84 ? 18.571 2.850 -31.214 1.00 78.50 84 ALA A N 1
ATOM 642 C CA . ALA A 1 84 ? 17.856 2.990 -29.958 1.00 78.50 84 ALA A CA 1
ATOM 643 C C . ALA A 1 84 ? 16.982 1.748 -29.757 1.00 78.50 84 ALA A C 1
ATOM 645 O O . ALA A 1 84 ? 16.254 1.351 -30.666 1.00 78.50 84 ALA A O 1
ATOM 646 N N . THR A 1 85 ? 17.064 1.144 -28.575 1.00 83.50 85 THR A N 1
ATOM 647 C CA . THR A 1 85 ? 16.202 0.026 -28.181 1.00 83.50 85 THR A CA 1
ATOM 648 C C . THR A 1 85 ? 15.233 0.523 -27.124 1.00 83.50 85 THR A C 1
ATOM 650 O O . THR A 1 85 ? 15.665 1.017 -26.083 1.00 83.50 85 THR A O 1
ATOM 653 N N . THR A 1 86 ? 13.935 0.371 -27.372 1.00 84.75 86 THR A N 1
ATOM 654 C CA . THR A 1 86 ? 12.891 0.663 -26.386 1.00 84.75 86 THR A CA 1
ATOM 655 C C . THR A 1 86 ? 12.400 -0.643 -25.778 1.00 84.75 86 THR A C 1
ATOM 657 O O . THR A 1 86 ? 11.899 -1.512 -26.486 1.00 84.75 86 THR A O 1
ATOM 660 N N . GLN A 1 87 ? 12.552 -0.779 -24.464 1.00 84.75 87 GLN A N 1
ATOM 661 C CA . GLN A 1 87 ? 11.965 -1.863 -23.681 1.00 84.75 87 GLN A CA 1
ATOM 662 C C . GLN A 1 87 ? 10.743 -1.326 -22.944 1.00 84.75 87 GLN A C 1
ATOM 664 O O . GLN A 1 87 ? 10.839 -0.304 -22.267 1.00 84.75 87 GLN A O 1
ATOM 669 N N . VAL A 1 88 ? 9.601 -1.996 -23.090 1.00 85.88 88 VAL A N 1
ATOM 670 C CA . VAL A 1 88 ? 8.374 -1.688 -22.348 1.00 85.88 88 VAL A CA 1
ATOM 671 C C . VAL A 1 88 ? 8.196 -2.765 -21.288 1.00 85.88 88 VAL A C 1
ATOM 673 O O . VAL A 1 88 ? 8.165 -3.946 -21.620 1.00 85.88 88 VAL A O 1
ATOM 676 N N . GLU A 1 89 ? 8.113 -2.358 -20.025 1.00 85.31 89 GLU A N 1
ATOM 677 C CA . GLU A 1 89 ? 7.941 -3.259 -18.886 1.00 85.31 89 GLU A CA 1
ATOM 678 C C . GLU A 1 89 ? 6.690 -2.881 -18.088 1.00 85.31 89 GLU A C 1
ATOM 680 O O . GLU A 1 89 ? 6.519 -1.717 -17.703 1.00 85.31 89 GLU A O 1
ATOM 685 N N . ASP A 1 90 ? 5.832 -3.868 -17.824 1.00 86.69 90 ASP A N 1
ATOM 686 C CA . ASP A 1 90 ? 4.641 -3.703 -16.995 1.00 86.69 90 ASP A CA 1
ATOM 687 C C . ASP A 1 90 ? 5.033 -3.504 -15.529 1.00 86.69 90 ASP A C 1
ATOM 689 O O . ASP A 1 90 ? 5.728 -4.312 -14.910 1.00 86.69 90 ASP A O 1
ATOM 693 N N . GLN A 1 91 ? 4.568 -2.401 -14.956 1.00 85.06 91 GLN A N 1
ATOM 694 C CA . GLN A 1 91 ? 4.858 -2.029 -13.583 1.00 85.06 91 GLN A CA 1
ATOM 695 C C . GLN A 1 91 ? 3.756 -2.541 -12.664 1.00 85.06 91 GLN A C 1
ATOM 697 O O . GLN A 1 91 ? 2.574 -2.261 -12.868 1.00 85.06 91 GLN A O 1
ATOM 702 N N . HIS A 1 92 ? 4.169 -3.241 -11.614 1.00 85.31 92 HIS A N 1
ATOM 703 C CA . HIS A 1 92 ? 3.286 -3.797 -10.597 1.00 85.31 92 HIS A CA 1
ATOM 704 C C . HIS A 1 92 ? 3.491 -3.056 -9.275 1.00 85.31 92 HIS A C 1
ATOM 706 O O . HIS A 1 92 ? 4.612 -2.677 -8.927 1.00 85.31 92 HIS A O 1
ATOM 712 N N . GLU A 1 93 ? 2.408 -2.805 -8.547 1.00 86.50 93 GLU A N 1
ATOM 713 C CA . GLU A 1 93 ? 2.466 -2.271 -7.189 1.00 86.50 93 GLU A CA 1
ATOM 714 C C . GLU A 1 93 ? 1.495 -3.020 -6.286 1.00 86.50 93 GLU A C 1
ATOM 716 O O . GLU A 1 93 ? 0.431 -3.461 -6.718 1.00 86.50 93 GLU A O 1
ATOM 721 N N . TRP A 1 94 ? 1.863 -3.162 -5.016 1.00 88.75 94 TRP A N 1
ATOM 722 C CA . TRP A 1 94 ? 0.981 -3.770 -4.033 1.00 88.75 94 TRP A CA 1
ATOM 723 C C . TRP A 1 94 ? -0.082 -2.755 -3.620 1.00 88.75 94 TRP A C 1
ATOM 725 O O . TRP A 1 94 ? 0.256 -1.641 -3.219 1.00 88.75 94 TRP A O 1
ATOM 735 N N . GLN A 1 95 ? -1.355 -3.122 -3.687 1.00 91.56 95 GLN A N 1
ATOM 736 C CA . GLN A 1 95 ? -2.464 -2.272 -3.269 1.00 91.56 95 GLN A CA 1
ATOM 737 C C . GLN A 1 95 ? -3.284 -2.940 -2.168 1.00 91.56 95 GLN A C 1
ATOM 739 O O . GLN A 1 95 ? -3.395 -4.163 -2.100 1.00 91.56 95 GLN A O 1
ATOM 744 N N . ILE A 1 96 ? -3.843 -2.110 -1.290 1.00 90.75 96 ILE A N 1
ATOM 745 C CA . ILE A 1 96 ? -4.733 -2.493 -0.196 1.00 90.75 96 ILE A CA 1
ATOM 746 C C . ILE A 1 96 ? -6.030 -1.711 -0.364 1.00 90.75 96 ILE A C 1
ATOM 748 O O . ILE A 1 96 ? -6.028 -0.481 -0.286 1.00 90.75 96 ILE A O 1
ATOM 752 N N . VAL A 1 97 ? -7.133 -2.418 -0.578 1.00 91.94 97 VAL A N 1
ATOM 753 C CA . VAL A 1 97 ? -8.483 -1.854 -0.598 1.00 91.94 97 VAL A CA 1
ATOM 754 C C . VAL A 1 97 ? -9.060 -1.962 0.807 1.00 91.94 97 VAL A C 1
ATOM 756 O O . VAL A 1 97 ? -9.098 -3.049 1.382 1.00 91.94 97 VAL A O 1
ATOM 759 N N . PHE A 1 98 ? -9.515 -0.847 1.371 1.00 90.50 98 PHE A N 1
ATOM 760 C CA . PHE A 1 98 ? -10.064 -0.789 2.721 1.00 90.50 98 PHE A CA 1
ATOM 761 C C . PHE A 1 98 ? -11.366 0.008 2.777 1.00 90.50 98 PHE A C 1
ATOM 763 O O . PHE A 1 98 ? -11.615 0.907 1.971 1.00 90.50 98 PHE A O 1
ATOM 770 N N . GLN A 1 99 ? -12.179 -0.305 3.780 1.00 90.50 99 GLN A N 1
ATOM 771 C CA . GLN A 1 99 ? -13.422 0.385 4.096 1.00 90.50 99 GLN A CA 1
ATOM 772 C C . GLN A 1 99 ? -13.420 0.815 5.565 1.00 90.50 99 GLN A C 1
ATOM 774 O O . GLN A 1 99 ? -12.966 0.066 6.426 1.00 90.50 99 GLN A O 1
ATOM 779 N N . CYS A 1 100 ? -13.923 2.010 5.872 1.00 89.38 100 CYS A N 1
ATOM 780 C CA . CYS A 1 100 ? -14.060 2.479 7.246 1.00 89.38 100 CYS A CA 1
ATOM 781 C C . CYS A 1 100 ? -15.175 1.716 7.982 1.00 89.38 100 CYS A C 1
ATOM 783 O O . CYS A 1 100 ? -16.288 1.544 7.474 1.00 89.38 100 CYS A O 1
ATOM 785 N N . ALA A 1 101 ? -14.902 1.316 9.223 1.00 81.12 101 ALA A N 1
ATOM 786 C CA . ALA A 1 101 ? -15.896 0.737 10.115 1.00 81.12 101 ALA A CA 1
ATOM 787 C C . ALA A 1 101 ? -17.001 1.768 10.404 1.00 81.12 101 ALA A C 1
ATOM 789 O O . ALA A 1 101 ? -16.725 2.944 10.638 1.00 81.12 101 ALA A O 1
ATOM 790 N N . GLY A 1 102 ? -18.264 1.336 10.343 1.00 70.25 102 GLY A N 1
ATOM 791 C CA . GLY A 1 102 ? -19.438 2.203 10.523 1.00 70.25 102 GLY A CA 1
ATOM 792 C C . GLY A 1 102 ? -20.005 2.816 9.235 1.00 70.25 102 GLY A C 1
ATOM 793 O O . GLY A 1 102 ? -21.106 3.351 9.266 1.00 70.25 102 GLY A O 1
ATOM 794 N N . THR A 1 103 ? -19.310 2.687 8.097 1.00 58.84 103 THR A N 1
ATOM 795 C CA . THR A 1 103 ? -19.857 2.989 6.754 1.00 58.84 103 THR A CA 1
ATOM 796 C C . THR A 1 103 ? -19.948 1.766 5.841 1.00 58.84 103 THR A C 1
ATOM 798 O O . THR A 1 103 ? -20.427 1.880 4.711 1.00 58.84 103 THR A O 1
ATOM 801 N N . SER A 1 104 ? -19.584 0.579 6.339 1.00 54.16 104 SER A N 1
ATOM 802 C CA . SER A 1 104 ? -20.098 -0.695 5.829 1.00 54.16 104 SER A CA 1
ATOM 803 C C . SER A 1 104 ? -21.604 -0.728 6.079 1.00 54.16 104 SER A C 1
ATOM 805 O O . SER A 1 104 ? -22.075 -1.324 7.044 1.00 54.16 104 SER A O 1
ATOM 807 N N . ALA A 1 105 ? -22.365 -0.018 5.248 1.00 47.75 105 ALA A N 1
ATOM 808 C CA . ALA A 1 105 ? -23.788 -0.241 5.139 1.00 47.75 105 ALA A CA 1
ATOM 809 C C . ALA A 1 105 ? -23.973 -1.741 4.901 1.00 47.75 105 ALA A C 1
ATOM 811 O O . ALA A 1 105 ? -23.565 -2.269 3.870 1.00 47.75 105 ALA A O 1
ATOM 812 N N . THR A 1 106 ? -24.506 -2.409 5.919 1.00 46.72 106 THR A N 1
ATOM 813 C CA . THR A 1 106 ? -25.488 -3.466 5.747 1.00 46.72 106 THR A CA 1
ATOM 814 C C . THR A 1 106 ? -25.116 -4.446 4.635 1.00 46.72 106 THR A C 1
ATOM 816 O O . THR A 1 106 ? -25.747 -4.490 3.584 1.00 46.72 106 THR A O 1
ATOM 819 N N . THR A 1 107 ? -24.131 -5.316 4.889 1.00 48.34 107 THR A N 1
ATOM 820 C CA . THR A 1 107 ? -24.323 -6.699 4.439 1.00 48.34 107 THR A CA 1
ATOM 821 C C . THR A 1 107 ? -25.528 -7.196 5.216 1.00 48.34 107 THR A C 1
ATOM 823 O O . THR A 1 107 ? -25.427 -7.678 6.345 1.00 48.34 107 THR A O 1
ATOM 826 N N . GLU A 1 108 ? -26.691 -6.937 4.637 1.00 46.34 108 GLU A N 1
ATOM 827 C CA . GLU A 1 108 ? -27.943 -7.561 4.976 1.00 46.34 108 GLU A CA 1
ATOM 828 C C . GLU A 1 108 ? -27.654 -9.060 4.960 1.00 46.34 108 GLU A C 1
ATOM 830 O O . GLU A 1 108 ? -27.527 -9.692 3.911 1.00 46.34 108 GLU A O 1
ATOM 835 N N . ARG A 1 109 ? -27.504 -9.653 6.145 1.00 45.38 109 ARG A N 1
ATOM 836 C CA . ARG A 1 109 ? -27.966 -11.021 6.322 1.00 45.38 109 ARG A CA 1
ATOM 837 C C . ARG A 1 109 ? -29.460 -10.975 6.016 1.00 45.38 109 ARG A C 1
ATOM 839 O O . ARG A 1 109 ? -30.270 -10.873 6.931 1.00 45.38 109 ARG A O 1
ATOM 846 N N . ILE A 1 110 ? -29.822 -11.054 4.738 1.00 57.09 110 ILE A N 1
ATOM 847 C CA . ILE A 1 110 ? -31.100 -11.631 4.359 1.00 57.09 110 ILE A CA 1
ATOM 848 C C . ILE A 1 110 ? -30.943 -13.099 4.728 1.00 57.09 110 ILE A C 1
ATOM 850 O O . ILE A 1 110 ? -30.431 -13.916 3.965 1.00 57.09 110 ILE A O 1
ATOM 854 N N . VAL A 1 111 ? -31.293 -13.422 5.969 1.00 55.75 111 VAL A N 1
ATOM 855 C CA . VAL A 1 111 ? -31.597 -14.794 6.339 1.00 55.75 111 VAL A CA 1
ATOM 856 C C . VAL A 1 111 ? -32.880 -15.093 5.573 1.00 55.75 111 VAL A C 1
ATOM 858 O O . VAL A 1 111 ? -33.964 -14.725 6.012 1.00 55.75 111 VAL A O 1
ATOM 861 N N . VAL A 1 112 ? -32.764 -15.662 4.372 1.00 55.09 112 VAL A N 1
ATOM 862 C CA . VAL A 1 112 ? -33.914 -16.269 3.702 1.00 55.09 112 VAL A CA 1
ATOM 863 C C . VAL A 1 112 ? -34.267 -17.484 4.550 1.00 55.09 112 VAL A C 1
ATOM 865 O O . VAL A 1 112 ? -33.654 -18.543 4.433 1.00 55.09 112 VAL A O 1
ATOM 868 N N . THR A 1 113 ? -35.177 -17.289 5.500 1.00 49.34 113 THR A N 1
ATOM 869 C CA . THR A 1 113 ? -35.846 -18.385 6.194 1.00 49.34 113 THR A CA 1
ATOM 870 C C . THR A 1 113 ? -36.784 -19.026 5.176 1.00 49.34 113 THR A C 1
ATOM 872 O O . THR A 1 113 ? -37.689 -18.358 4.677 1.00 49.34 113 THR A O 1
ATOM 875 N N . TYR A 1 114 ? -36.493 -20.271 4.804 1.00 56.75 114 TYR A N 1
ATOM 876 C CA . TYR A 1 114 ? -37.399 -21.141 4.057 1.00 56.75 114 TYR A CA 1
ATOM 877 C C . TYR A 1 114 ? -38.337 -21.878 5.014 1.00 56.75 114 TYR A C 1
ATOM 879 O O . TYR A 1 114 ? -37.928 -22.105 6.178 1.00 56.75 114 TYR A O 1
#